Protein AF-A0A6G3XVY3-F1 (afdb_monomer_lite)

Foldseek 3Di:
DVVVLVVVVVLCCVQQNDFPDKDWDDDVPFDIKMWTWGDDPQKIKIKIGRLQVFAQADPPDPDGDRAEHAAEMEMEIDGPPPDPLVLLGVVSRVVSCCSVVVSDDDDAQDKAFQVDASDVPHPDRIWGWHFFCDSGHWADDDPPYDIYTYIYIHD

pLDDT: mean 94.46, std 5.28, range [67.94, 98.81]

InterPro domains:
  IPR020941 Suppressor of fused-like domain [PF05076] (29-155)

Radius of gyration: 14.73 Å; chains: 1; bounding box: 39×31×36 Å

Organism: NCBI:txid2706086

Sequence (155 aa):
MAEILALVEARLISALGEPDARADVTFLGTDRIEVLRFLDGDVVRYATLGMSGQPMADPTSPLADPVKGPRAELILSVRGGLADTDQVLRPLAVLAASPQVEGLIVAPGASLDLGEPLWTGAPFTSVLVAESGGLVEDLELDEPMDPVRFLPLLP

Secondary structure (DSSP, 8-state):
-HHHHHHHHHHHHHHH-S-SEEEEEE-TTS-EEEEEEEEETTEEEEEEESGGGSPPP-TTSSS--SSSS-EEEEEEEEETTSS-GGGGHHHHHHHHHHHHHH-PPP-TT-EEE-SS-SSTT-S-SEEEEPPSSSSS--B--STTSPPEEEEEEE-

Structure (mmCIF, N/CA/C/O backbone):
data_AF-A0A6G3XVY3-F1
#
_entry.id   AF-A0A6G3XVY3-F1
#
loop_
_atom_site.group_PDB
_atom_site.id
_atom_site.type_symbol
_atom_site.label_atom_id
_atom_site.label_alt_id
_atom_site.label_comp_id
_atom_site.label_asym_id
_atom_site.label_entity_id
_atom_site.label_seq_id
_atom_site.pdbx_PDB_ins_code
_atom_site.Cartn_x
_atom_site.Cartn_y
_atom_site.Cartn_z
_atom_site.occupancy
_atom_site.B_iso_or_equiv
_atom_site.auth_seq_id
_atom_site.auth_comp_id
_atom_site.auth_asym_id
_atom_site.auth_atom_id
_atom_site.pdbx_PDB_model_num
ATOM 1 N N . MET A 1 1 ? 0.940 0.795 -17.772 1.00 67.94 1 MET A N 1
ATOM 2 C CA . MET A 1 1 ? 0.385 1.462 -16.574 1.00 67.94 1 MET A CA 1
ATOM 3 C C . MET A 1 1 ? -1.069 1.080 -16.323 1.00 67.94 1 MET A C 1
ATOM 5 O O . MET A 1 1 ? -1.292 0.345 -15.378 1.00 67.94 1 MET A O 1
ATOM 9 N N . ALA A 1 2 ? -2.036 1.480 -17.162 1.00 81.75 2 ALA A N 1
ATOM 10 C CA . ALA A 1 2 ? -3.457 1.153 -16.934 1.00 81.75 2 ALA A CA 1
ATOM 11 C C . ALA A 1 2 ? -3.739 -0.360 -16.809 1.00 81.75 2 ALA A C 1
ATOM 13 O O . ALA A 1 2 ? -4.533 -0.769 -15.973 1.00 81.75 2 ALA A O 1
ATOM 14 N N . GLU A 1 3 ? -3.041 -1.188 -17.591 1.00 90.31 3 GLU A N 1
ATOM 15 C CA . GLU A 1 3 ? -3.151 -2.652 -17.518 1.00 90.31 3 GLU A CA 1
ATOM 16 C C . GLU A 1 3 ? -2.619 -3.231 -16.195 1.00 90.31 3 GLU A C 1
ATOM 18 O O . GLU A 1 3 ? -3.280 -4.070 -15.595 1.00 90.31 3 GLU A O 1
ATOM 23 N N . ILE A 1 4 ? -1.488 -2.724 -15.681 1.00 96.00 4 ILE A N 1
ATOM 24 C CA . ILE A 1 4 ? -0.940 -3.137 -14.374 1.00 96.00 4 ILE A CA 1
ATOM 25 C C . ILE A 1 4 ? -1.927 -2.778 -13.262 1.00 96.00 4 ILE A C 1
ATOM 27 O O . ILE A 1 4 ? -2.249 -3.628 -12.442 1.00 96.00 4 ILE A O 1
ATOM 31 N N . LEU A 1 5 ? -2.453 -1.548 -13.259 1.00 97.94 5 LEU A N 1
ATOM 32 C CA . LEU A 1 5 ? -3.388 -1.109 -12.220 1.00 97.94 5 LEU A CA 1
ATOM 33 C C . LEU A 1 5 ? -4.688 -1.925 -12.233 1.00 97.94 5 LEU A C 1
ATOM 35 O O . LEU A 1 5 ? -5.192 -2.267 -11.171 1.00 97.94 5 LEU A O 1
ATOM 39 N N . ALA A 1 6 ? -5.184 -2.326 -13.407 1.00 98.19 6 ALA A N 1
ATOM 40 C CA . ALA A 1 6 ? 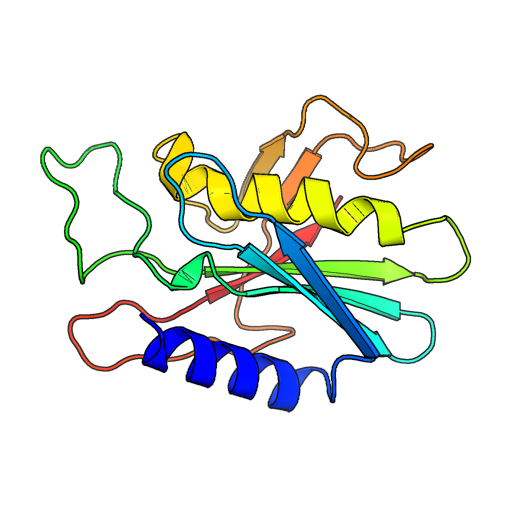-6.334 -3.225 -13.494 1.00 98.19 6 ALA A CA 1
ATOM 41 C C . ALA A 1 6 ? -6.044 -4.614 -12.887 1.00 98.19 6 ALA A C 1
ATOM 43 O O . ALA A 1 6 ? -6.897 -5.180 -12.203 1.00 98.19 6 ALA A O 1
ATOM 44 N N . LEU A 1 7 ? -4.840 -5.161 -13.096 1.00 98.56 7 LEU A N 1
ATOM 45 C CA . LEU A 1 7 ? -4.423 -6.431 -12.488 1.00 98.56 7 LEU A CA 1
ATOM 46 C C . LEU A 1 7 ? -4.245 -6.314 -10.968 1.00 98.56 7 LEU A C 1
ATOM 48 O O . LEU A 1 7 ? -4.628 -7.220 -10.228 1.00 98.56 7 LEU A O 1
ATOM 52 N N . VAL A 1 8 ? -3.692 -5.196 -10.498 1.00 98.81 8 VAL A N 1
ATOM 53 C CA . VAL A 1 8 ? -3.521 -4.892 -9.071 1.00 98.81 8 VAL A CA 1
ATOM 54 C C . VAL A 1 8 ? -4.874 -4.756 -8.383 1.00 98.81 8 VAL A C 1
ATOM 56 O O . VAL A 1 8 ? -5.097 -5.377 -7.347 1.00 98.81 8 VAL A O 1
ATOM 59 N N . GLU A 1 9 ? -5.806 -4.015 -8.978 1.00 98.69 9 GLU A N 1
ATOM 60 C CA . GLU A 1 9 ? -7.171 -3.887 -8.472 1.00 98.69 9 GLU A CA 1
ATOM 61 C C . GLU A 1 9 ? -7.871 -5.251 -8.412 1.00 98.69 9 GLU A C 1
ATOM 63 O O . GLU A 1 9 ? -8.429 -5.610 -7.377 1.00 98.69 9 GLU A O 1
ATOM 68 N N . ALA A 1 10 ? -7.764 -6.065 -9.468 1.00 98.69 10 ALA A N 1
ATOM 69 C CA . ALA A 1 10 ? -8.311 -7.420 -9.470 1.00 98.69 10 ALA A CA 1
ATOM 70 C C . ALA A 1 10 ? -7.698 -8.303 -8.366 1.00 98.69 10 ALA A C 1
ATOM 72 O O . ALA A 1 10 ? -8.413 -9.076 -7.725 1.00 98.69 10 ALA A O 1
ATOM 73 N N . ARG A 1 11 ? -6.389 -8.176 -8.104 1.00 98.69 11 ARG A N 1
ATOM 74 C CA . ARG A 1 11 ? -5.703 -8.891 -7.019 1.00 98.69 11 ARG A CA 1
ATOM 75 C C . ARG A 1 11 ? -6.200 -8.444 -5.642 1.00 98.69 11 ARG A C 1
ATOM 77 O O . ARG A 1 11 ? -6.464 -9.304 -4.802 1.00 98.69 11 ARG A O 1
ATOM 84 N N . LEU A 1 12 ? -6.371 -7.139 -5.424 1.00 98.81 12 LEU A N 1
ATOM 85 C CA . LEU A 1 12 ? -6.936 -6.592 -4.187 1.00 98.81 12 LEU A CA 1
ATOM 86 C C . LEU A 1 12 ? -8.368 -7.087 -3.970 1.00 98.81 12 LEU A C 1
ATOM 88 O O . LEU A 1 12 ? -8.670 -7.585 -2.890 1.00 98.81 12 LEU A O 1
ATOM 92 N N . ILE A 1 13 ? -9.218 -7.031 -4.999 1.00 98.69 13 ILE A N 1
ATOM 93 C CA . ILE A 1 13 ? -10.610 -7.496 -4.918 1.00 98.69 13 ILE A CA 1
ATOM 94 C C . ILE A 1 13 ? -10.671 -8.995 -4.618 1.00 98.69 13 ILE A C 1
ATOM 96 O O . ILE A 1 13 ? -11.425 -9.434 -3.751 1.00 98.69 13 ILE A O 1
ATOM 100 N N . SER A 1 14 ? -9.837 -9.795 -5.286 1.00 98.44 14 SER A N 1
ATOM 101 C CA . SER A 1 14 ? -9.783 -11.238 -5.048 1.00 98.44 14 SER A CA 1
ATOM 102 C C . SER A 1 14 ? -9.375 -11.592 -3.615 1.00 98.44 14 SER A C 1
ATOM 104 O O . SER A 1 14 ? -9.795 -12.636 -3.120 1.00 98.44 14 SER A O 1
ATOM 106 N N . ALA A 1 15 ? -8.533 -10.778 -2.974 1.00 98.44 15 ALA A N 1
ATOM 107 C CA . ALA A 1 15 ? -8.028 -11.044 -1.630 1.00 98.44 15 ALA A CA 1
ATOM 108 C C . ALA A 1 15 ? -8.899 -10.426 -0.523 1.00 98.44 15 ALA A C 1
ATOM 110 O O . ALA A 1 15 ? -9.038 -11.016 0.546 1.00 98.44 15 ALA A O 1
ATOM 111 N N . LEU A 1 16 ? -9.471 -9.243 -0.762 1.00 98.44 16 LEU A N 1
ATOM 112 C CA . LEU A 1 16 ? -10.115 -8.413 0.263 1.00 98.44 16 LEU A CA 1
ATOM 113 C C . LEU A 1 16 ? -11.633 -8.252 0.073 1.00 98.44 16 LEU A C 1
ATOM 115 O O . LEU A 1 16 ? -12.291 -7.712 0.961 1.00 98.44 16 LEU A O 1
ATOM 119 N N . GLY A 1 17 ? -12.194 -8.726 -1.044 1.00 98.25 17 GLY A N 1
ATOM 120 C CA . GLY A 1 17 ? -13.591 -8.515 -1.426 1.00 98.25 17 GLY A CA 1
ATOM 121 C C . GLY A 1 17 ? -13.805 -7.219 -2.212 1.00 98.25 17 GLY A C 1
ATOM 122 O O . GLY A 1 17 ? -12.857 -6.571 -2.640 1.00 98.25 17 GLY A O 1
ATOM 123 N N . GLU A 1 18 ? -15.061 -6.833 -2.423 1.00 98.12 18 GLU A N 1
ATOM 124 C CA . GLU A 1 18 ? -15.386 -5.584 -3.126 1.00 98.12 18 GLU A CA 1
ATOM 125 C C . GLU A 1 18 ? -15.109 -4.362 -2.235 1.00 98.12 18 GLU A C 1
ATOM 127 O O . GLU A 1 18 ? -15.497 -4.372 -1.060 1.00 98.12 18 GLU A O 1
ATOM 132 N N . PRO A 1 19 ? -14.481 -3.295 -2.762 1.00 98.06 19 PRO A N 1
ATOM 133 C CA . PRO A 1 19 ? -14.291 -2.077 -1.996 1.00 98.06 19 PRO A CA 1
ATOM 134 C C . PRO A 1 19 ? -15.638 -1.391 -1.748 1.00 98.06 19 PRO A C 1
ATOM 136 O O . PRO A 1 19 ? -16.450 -1.227 -2.660 1.00 98.06 19 PRO A O 1
ATOM 139 N N . ASP A 1 20 ? -15.871 -0.944 -0.516 1.00 97.25 20 ASP A N 1
ATOM 140 C CA . ASP A 1 20 ? -17.091 -0.221 -0.150 1.00 97.25 20 ASP A CA 1
ATOM 141 C C . ASP A 1 20 ? -16.988 1.281 -0.461 1.00 97.25 20 ASP A C 1
ATOM 143 O O . ASP A 1 20 ? -18.002 1.958 -0.647 1.00 97.25 20 ASP A O 1
ATOM 147 N N . ALA A 1 21 ? -15.761 1.802 -0.535 1.00 97.00 21 ALA A N 1
ATOM 148 C CA . ALA A 1 21 ? -15.479 3.185 -0.881 1.00 97.00 21 ALA A CA 1
ATOM 149 C C . ALA A 1 21 ? -14.145 3.338 -1.622 1.00 97.00 21 ALA A C 1
ATOM 151 O O . ALA A 1 21 ? -13.268 2.473 -1.602 1.00 97.00 21 ALA A O 1
ATOM 152 N N . ARG A 1 22 ? -14.007 4.489 -2.281 1.00 97.56 22 ARG A N 1
ATOM 153 C CA . ARG A 1 22 ? -12.839 4.888 -3.063 1.00 97.56 22 ARG A CA 1
ATOM 154 C C . ARG A 1 22 ? -12.673 6.395 -2.990 1.00 97.56 22 ARG A C 1
ATOM 156 O O . ARG A 1 22 ? -13.656 7.124 -3.111 1.00 97.56 22 ARG A O 1
ATOM 163 N N . ALA A 1 23 ? -11.434 6.843 -2.860 1.00 96.75 23 ALA A N 1
ATOM 164 C CA . ALA A 1 23 ? -11.058 8.238 -3.035 1.00 96.75 23 ALA A CA 1
ATOM 165 C C . ALA A 1 23 ? -9.804 8.329 -3.901 1.00 96.75 23 ALA A C 1
ATOM 167 O O . ALA A 1 23 ? -8.983 7.416 -3.886 1.00 96.75 23 ALA A O 1
ATOM 168 N N . ASP A 1 24 ? -9.645 9.427 -4.629 1.00 95.06 24 ASP A N 1
ATOM 169 C CA . ASP A 1 24 ? -8.456 9.690 -5.427 1.00 95.06 24 ASP A CA 1
ATOM 170 C C . ASP A 1 24 ? -7.793 11.011 -5.040 1.00 95.06 24 ASP A C 1
ATOM 172 O O . ASP A 1 24 ? -8.443 11.984 -4.653 1.00 95.06 24 ASP A O 1
ATOM 176 N N . VAL A 1 25 ? -6.466 11.029 -5.128 1.00 94.25 25 VAL A N 1
ATOM 177 C CA . VAL A 1 25 ? -5.626 12.198 -4.893 1.00 94.25 25 VAL A CA 1
ATOM 178 C C . VAL A 1 25 ? -4.650 12.306 -6.054 1.00 94.25 25 VAL A C 1
ATOM 180 O O . VAL A 1 25 ? -3.976 11.348 -6.425 1.00 94.25 25 VAL A O 1
ATOM 183 N N . THR A 1 26 ? -4.570 13.496 -6.639 1.00 89.75 26 THR A N 1
ATOM 184 C CA . THR A 1 26 ? -3.579 13.811 -7.669 1.00 89.75 26 THR A CA 1
ATOM 185 C C . THR A 1 26 ? -2.626 14.853 -7.112 1.00 89.75 26 THR A C 1
ATOM 187 O O . THR A 1 26 ? -3.065 15.930 -6.699 1.00 89.75 26 THR A O 1
ATOM 190 N N . PHE A 1 27 ? -1.330 14.550 -7.103 1.00 87.25 27 PHE A N 1
ATOM 191 C CA . PHE A 1 27 ? -0.298 15.521 -6.761 1.00 87.25 27 PHE A CA 1
ATOM 192 C C . PHE A 1 27 ? 0.248 16.158 -8.037 1.00 87.25 27 PHE A C 1
ATOM 194 O O . PHE A 1 27 ? 0.224 15.576 -9.122 1.00 87.25 27 PHE A O 1
ATOM 201 N N . LEU A 1 28 ? 0.710 17.403 -7.930 1.00 85.56 28 LEU A N 1
ATOM 202 C CA . LEU A 1 28 ? 1.276 18.094 -9.080 1.00 85.56 28 LEU A CA 1
ATOM 203 C C . LEU A 1 28 ? 2.535 17.356 -9.550 1.00 85.56 28 LEU A C 1
ATOM 205 O O . LEU A 1 28 ? 3.518 17.291 -8.820 1.00 85.56 28 LEU A O 1
ATOM 209 N N . GLY A 1 29 ? 2.505 16.855 -10.784 1.00 84.06 29 GLY A N 1
ATOM 210 C CA . GLY A 1 29 ? 3.641 16.162 -11.389 1.00 84.06 29 GLY A CA 1
ATOM 211 C C . GLY A 1 29 ? 3.720 14.664 -11.089 1.00 84.06 29 GLY A C 1
ATOM 212 O O . GLY A 1 29 ? 4.694 14.050 -11.510 1.00 84.06 29 GLY A O 1
ATOM 213 N N . THR A 1 30 ? 2.718 14.078 -10.425 1.00 84.19 30 THR A N 1
ATOM 214 C CA . THR A 1 30 ? 2.619 12.624 -10.213 1.00 84.19 30 THR A CA 1
ATOM 215 C C . THR A 1 30 ? 1.423 12.043 -10.951 1.00 84.19 30 THR A C 1
ATOM 217 O O . THR A 1 30 ? 0.478 12.755 -11.310 1.00 84.19 30 THR A O 1
ATOM 220 N N . ASP A 1 31 ? 1.433 10.725 -11.116 1.00 88.31 31 ASP A N 1
ATOM 221 C CA . ASP A 1 31 ? 0.224 9.998 -11.485 1.00 88.31 31 ASP A CA 1
ATOM 222 C C . ASP A 1 31 ? -0.827 10.081 -10.360 1.00 88.31 31 ASP A C 1
ATOM 224 O O . ASP A 1 31 ? -0.524 10.399 -9.203 1.00 88.31 31 ASP A O 1
ATOM 228 N N . ARG A 1 32 ? -2.090 9.825 -10.713 1.00 94.06 32 ARG A N 1
ATOM 229 C CA . ARG A 1 32 ? -3.197 9.760 -9.751 1.00 94.06 32 ARG A CA 1
ATOM 230 C C . ARG A 1 32 ? -3.019 8.547 -8.838 1.00 94.06 32 ARG A C 1
ATOM 232 O O . ARG A 1 32 ? -2.807 7.444 -9.336 1.00 94.06 32 ARG A O 1
ATOM 239 N N . ILE A 1 33 ? -3.196 8.748 -7.534 1.00 97.56 33 ILE A N 1
ATOM 240 C CA . ILE A 1 33 ? -3.274 7.671 -6.545 1.00 97.56 33 ILE A CA 1
ATOM 241 C C . ILE A 1 33 ? -4.715 7.536 -6.071 1.00 97.56 33 ILE A C 1
ATOM 243 O O . ILE A 1 33 ? -5.319 8.502 -5.607 1.00 97.56 33 ILE A O 1
ATOM 247 N N . GLU A 1 34 ? -5.258 6.332 -6.162 1.00 98.00 34 GLU A N 1
ATOM 248 C CA . GLU A 1 34 ? -6.520 5.954 -5.537 1.00 98.00 34 GLU A CA 1
ATOM 249 C C . GLU A 1 34 ? -6.254 5.263 -4.193 1.00 98.00 34 GLU A C 1
ATOM 251 O O . GLU A 1 34 ? -5.224 4.619 -3.997 1.00 98.00 34 GLU A O 1
ATOM 256 N N . VAL A 1 35 ? -7.191 5.394 -3.257 1.00 98.56 35 VAL A N 1
ATOM 257 C CA . VAL A 1 35 ? -7.235 4.626 -2.012 1.00 98.56 35 VAL A CA 1
ATOM 258 C C . VAL A 1 35 ? -8.592 3.943 -1.935 1.00 98.56 35 VAL A C 1
ATOM 260 O O . VAL A 1 35 ? -9.638 4.598 -1.903 1.00 98.56 35 VAL A O 1
ATOM 263 N N . LEU A 1 36 ? -8.561 2.615 -1.942 1.00 98.69 36 LEU A N 1
ATOM 264 C CA . LEU A 1 36 ? -9.716 1.732 -1.854 1.00 98.69 36 LEU A CA 1
ATOM 265 C C . LEU A 1 36 ? -9.938 1.332 -0.398 1.00 98.69 36 LEU A C 1
ATOM 267 O O . LEU A 1 36 ? -8.981 0.977 0.291 1.00 98.69 36 LEU A O 1
ATOM 271 N N . ARG A 1 37 ? -11.190 1.356 0.062 1.00 98.38 37 ARG A N 1
ATOM 272 C CA . ARG A 1 37 ? -11.575 0.895 1.398 1.00 98.38 37 ARG A CA 1
ATOM 273 C C . ARG A 1 37 ? -12.312 -0.436 1.304 1.00 98.38 37 ARG A C 1
ATOM 275 O O . ARG A 1 37 ? -13.225 -0.574 0.497 1.00 98.38 37 ARG A O 1
ATOM 282 N N . PHE A 1 38 ? -11.920 -1.391 2.138 1.00 98.38 38 PHE A N 1
ATOM 283 C CA . PHE A 1 38 ? -12.530 -2.712 2.256 1.00 98.38 38 PHE A CA 1
ATOM 284 C C . PHE A 1 38 ? -12.948 -2.950 3.705 1.00 98.38 38 PHE A C 1
ATOM 286 O O . PHE A 1 38 ? -12.202 -2.631 4.637 1.00 98.38 38 PHE A O 1
ATOM 293 N N . LEU A 1 39 ? -14.125 -3.540 3.894 1.00 97.31 39 LEU A N 1
ATOM 294 C CA . LEU A 1 39 ? -14.667 -3.871 5.210 1.00 97.31 39 LEU A CA 1
ATOM 295 C C . LEU A 1 39 ? 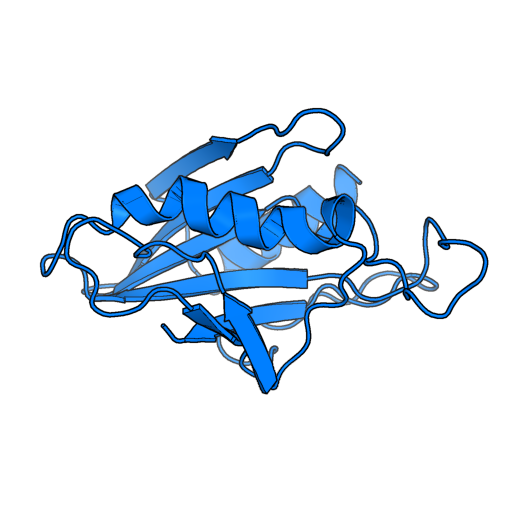-14.579 -5.380 5.447 1.00 97.31 39 LEU A C 1
ATOM 297 O O . LEU A 1 39 ? -15.021 -6.166 4.613 1.00 97.31 39 LEU A O 1
ATOM 301 N N . ASP A 1 40 ? -14.058 -5.778 6.606 1.00 96.00 40 ASP A N 1
ATOM 302 C CA . ASP A 1 40 ? -13.967 -7.174 7.040 1.00 96.00 40 ASP A CA 1
ATOM 303 C C . ASP A 1 40 ? -14.265 -7.277 8.539 1.00 96.00 40 ASP A C 1
ATOM 305 O O . ASP A 1 40 ? -13.388 -7.128 9.391 1.00 96.00 40 ASP A O 1
ATOM 309 N N . GLY A 1 41 ? -15.542 -7.471 8.871 1.00 94.88 41 GLY A N 1
ATOM 310 C CA . GLY A 1 41 ? -15.998 -7.501 10.258 1.00 94.88 41 GLY A CA 1
ATOM 311 C C . GLY A 1 41 ? -15.739 -6.172 10.974 1.00 94.88 41 GLY A C 1
ATOM 312 O O . GLY A 1 41 ? -16.323 -5.150 10.620 1.00 94.88 41 GLY A O 1
ATOM 313 N N . ASP A 1 42 ? -14.891 -6.196 12.004 1.00 95.00 42 ASP A N 1
ATOM 314 C CA . ASP A 1 42 ? -14.459 -5.013 12.756 1.00 95.00 42 ASP A CA 1
ATOM 315 C C . ASP A 1 42 ? -13.166 -4.384 12.211 1.00 95.00 42 ASP A C 1
ATOM 317 O O . ASP A 1 42 ? -12.687 -3.395 12.768 1.00 95.00 42 ASP A O 1
ATOM 321 N N . VAL A 1 43 ? -12.602 -4.923 11.127 1.00 97.06 43 VAL A N 1
ATOM 322 C CA . VAL A 1 43 ? -11.403 -4.407 10.464 1.00 97.06 43 VAL A CA 1
ATOM 323 C C . VAL A 1 43 ? -11.790 -3.598 9.229 1.00 97.06 43 VAL A C 1
ATOM 325 O O . VAL A 1 43 ? -12.583 -4.027 8.394 1.00 97.06 43 VAL A O 1
ATOM 328 N N . VAL A 1 44 ? -11.176 -2.425 9.096 1.00 97.81 44 VAL A N 1
ATOM 329 C CA . VAL A 1 44 ? -11.206 -1.601 7.888 1.00 97.81 44 VAL A CA 1
ATOM 330 C C . VAL A 1 44 ? -9.820 -1.641 7.262 1.00 97.81 44 VAL A C 1
ATOM 332 O O . VAL A 1 44 ? -8.817 -1.413 7.945 1.00 97.81 44 VAL A O 1
ATOM 335 N N . ARG A 1 45 ? -9.760 -1.943 5.965 1.00 98.38 45 ARG A N 1
ATOM 336 C CA . ARG A 1 45 ? -8.516 -1.973 5.196 1.00 98.38 45 ARG A CA 1
ATOM 337 C C . ARG A 1 45 ? -8.525 -0.876 4.152 1.00 98.38 45 ARG A C 1
ATOM 339 O O . ARG A 1 45 ? -9.487 -0.757 3.403 1.00 98.38 45 ARG A O 1
ATOM 346 N N . TYR A 1 46 ? -7.441 -0.121 4.084 1.00 98.62 46 TYR A N 1
ATOM 347 C CA . TYR A 1 46 ? -7.205 0.878 3.054 1.00 98.62 46 TYR A CA 1
ATOM 348 C C . TYR A 1 46 ? -6.042 0.402 2.196 1.00 98.62 46 TYR A C 1
ATOM 350 O O . TYR A 1 46 ? -4.959 0.168 2.732 1.00 98.62 46 TYR A O 1
ATOM 358 N N . ALA A 1 47 ? -6.261 0.242 0.895 1.00 98.81 47 ALA A N 1
ATOM 359 C CA . ALA A 1 47 ? -5.221 -0.141 -0.051 1.00 98.81 47 ALA A CA 1
ATOM 360 C C . ALA A 1 47 ? -5.017 0.966 -1.080 1.00 98.81 47 ALA A C 1
ATOM 362 O O . ALA A 1 47 ? -5.991 1.514 -1.600 1.00 98.81 47 ALA A O 1
ATOM 363 N N . THR A 1 48 ? -3.766 1.293 -1.379 1.00 98.75 48 THR A N 1
ATOM 364 C CA . THR A 1 48 ? -3.453 2.229 -2.459 1.00 98.75 48 THR A CA 1
ATOM 365 C C . THR A 1 48 ? -3.602 1.531 -3.811 1.00 98.75 48 THR A C 1
ATOM 367 O O . THR A 1 48 ? -3.474 0.311 -3.922 1.00 98.75 48 THR A O 1
ATOM 370 N N . LEU A 1 49 ? -3.908 2.310 -4.842 1.00 98.50 49 LEU A N 1
ATOM 371 C CA . LEU A 1 49 ? -3.925 1.880 -6.230 1.00 98.50 49 LEU A CA 1
ATOM 372 C C . LEU A 1 49 ? -3.343 3.010 -7.080 1.00 98.50 49 LEU A C 1
ATOM 374 O O . LEU A 1 49 ? -3.980 4.043 -7.283 1.00 98.50 49 LEU A O 1
ATOM 378 N N . GLY A 1 50 ? -2.115 2.828 -7.556 1.00 97.50 50 GLY A N 1
ATOM 379 C CA . GLY A 1 50 ? -1.431 3.801 -8.408 1.00 97.50 50 GLY A CA 1
ATOM 380 C C . GLY A 1 50 ? 0.084 3.806 -8.231 1.00 97.50 50 GLY A C 1
ATOM 381 O O . GLY A 1 50 ? 0.800 4.033 -9.205 1.00 97.50 50 GLY A O 1
ATOM 382 N N . MET A 1 51 ? 0.581 3.487 -7.031 1.00 96.88 51 MET A N 1
ATOM 383 C CA . MET A 1 51 ? 2.016 3.480 -6.715 1.00 96.88 51 MET A CA 1
ATOM 384 C C . MET A 1 51 ? 2.776 2.484 -7.596 1.00 96.88 51 MET A C 1
ATOM 386 O O . MET A 1 51 ? 3.860 2.782 -8.089 1.00 96.88 51 MET A O 1
ATOM 390 N N . SER A 1 52 ? 2.167 1.332 -7.872 1.00 97.62 52 SER A N 1
ATOM 391 C CA . SER A 1 52 ? 2.722 0.278 -8.727 1.00 97.62 52 SER A CA 1
ATOM 392 C C . SER A 1 52 ? 2.731 0.619 -10.223 1.00 97.62 52 SER A C 1
ATOM 394 O O . SER A 1 52 ? 3.370 -0.083 -11.016 1.00 97.62 52 SER A O 1
ATOM 396 N N . GLY A 1 53 ? 2.040 1.691 -10.632 1.00 95.56 53 GLY A N 1
ATOM 397 C CA . GLY A 1 53 ? 1.907 2.103 -12.031 1.00 95.56 53 GLY A CA 1
ATOM 398 C C . GLY A 1 53 ? 3.249 2.430 -12.691 1.00 95.56 53 GLY A C 1
ATOM 399 O O . GLY A 1 53 ? 3.438 2.142 -13.878 1.00 95.56 53 GLY A O 1
ATOM 400 N N . GLN A 1 54 ? 4.200 2.927 -11.899 1.00 93.25 54 GLN A N 1
ATOM 401 C CA . GLN A 1 54 ? 5.590 3.187 -12.273 1.00 93.25 54 GLN A CA 1
ATOM 402 C C . GLN A 1 54 ? 6.530 2.410 -11.339 1.00 93.25 54 GLN A C 1
ATOM 404 O O . GLN A 1 54 ? 6.198 2.234 -10.167 1.00 93.25 54 GLN A O 1
ATOM 409 N N . PRO A 1 55 ? 7.683 1.920 -11.825 1.00 95.00 55 PRO A N 1
ATOM 410 C CA . PRO A 1 55 ? 8.662 1.305 -10.942 1.00 95.00 55 PRO A CA 1
ATOM 411 C C . PRO A 1 55 ? 9.273 2.383 -10.036 1.00 95.00 55 PRO A C 1
ATOM 413 O O . PRO A 1 55 ? 9.492 3.521 -10.458 1.00 95.00 55 PRO A O 1
ATOM 416 N N . MET A 1 56 ? 9.551 2.029 -8.786 1.00 95.19 56 MET A N 1
ATOM 417 C CA . MET A 1 56 ? 10.289 2.889 -7.868 1.00 95.19 56 MET A CA 1
ATOM 418 C C . MET A 1 56 ? 11.724 3.023 -8.373 1.00 95.19 56 MET A C 1
ATOM 420 O O . MET A 1 56 ? 12.394 2.025 -8.650 1.00 95.19 56 MET A O 1
ATOM 424 N N . ALA A 1 57 ? 12.196 4.260 -8.511 1.00 86.94 57 ALA A N 1
ATOM 425 C CA . ALA A 1 57 ? 13.536 4.519 -9.012 1.00 86.94 57 ALA A CA 1
ATOM 426 C C . ALA A 1 57 ? 14.587 4.213 -7.935 1.00 86.94 57 ALA A C 1
ATOM 428 O O . ALA A 1 57 ? 14.461 4.656 -6.796 1.00 86.94 57 ALA A O 1
ATOM 429 N N . ASP A 1 58 ? 15.649 3.497 -8.311 1.00 79.06 58 ASP A N 1
ATOM 430 C CA . ASP A 1 58 ? 16.837 3.350 -7.469 1.00 79.06 58 ASP A CA 1
ATOM 431 C C . ASP A 1 58 ? 17.570 4.699 -7.370 1.00 79.06 58 ASP A C 1
ATOM 433 O O . ASP A 1 58 ? 18.084 5.177 -8.389 1.00 79.06 58 ASP A O 1
ATOM 437 N N . PRO A 1 59 ? 17.666 5.314 -6.174 1.00 75.06 59 PRO A N 1
ATOM 438 C CA . PRO A 1 59 ? 18.323 6.609 -6.004 1.00 75.06 59 PRO A CA 1
ATOM 439 C C . PRO A 1 59 ? 19.835 6.560 -6.265 1.00 75.06 59 PRO A C 1
ATOM 441 O O . PRO A 1 59 ? 20.471 7.603 -6.411 1.00 75.06 59 PRO A O 1
ATOM 444 N N . THR A 1 60 ? 20.432 5.366 -6.315 1.00 80.69 60 THR A N 1
ATOM 445 C CA . THR A 1 60 ? 21.849 5.169 -6.644 1.00 80.69 60 THR A CA 1
ATOM 446 C C . THR A 1 60 ? 22.096 4.981 -8.143 1.00 80.69 60 THR A C 1
ATOM 448 O O . THR A 1 60 ? 23.242 5.078 -8.592 1.00 80.69 60 THR A O 1
ATOM 451 N N . SER A 1 61 ? 21.039 4.763 -8.934 1.00 80.38 61 SER A N 1
ATOM 452 C CA . SER A 1 61 ? 21.133 4.628 -10.386 1.00 80.38 61 SER A CA 1
ATOM 453 C C . SER A 1 61 ? 21.231 5.998 -11.073 1.00 80.38 61 SER A C 1
ATOM 455 O O . SER A 1 61 ? 20.459 6.906 -10.761 1.00 80.38 61 SER A O 1
ATOM 457 N N . PRO A 1 62 ? 22.120 6.170 -12.073 1.00 76.94 62 PRO A N 1
ATOM 458 C CA . PRO A 1 62 ? 22.223 7.419 -12.828 1.00 76.94 62 PRO A CA 1
ATOM 459 C C . PRO A 1 62 ? 21.016 7.688 -13.744 1.00 76.94 62 PRO A C 1
ATOM 461 O O . PRO A 1 62 ? 20.857 8.814 -14.215 1.00 76.94 62 PRO A O 1
ATOM 464 N N . LEU A 1 63 ? 20.191 6.674 -14.033 1.00 80.94 63 LEU A N 1
ATOM 465 C CA . LEU A 1 63 ? 18.972 6.807 -14.830 1.00 80.94 63 LEU A CA 1
ATOM 466 C C . LEU A 1 63 ? 17.885 5.868 -14.295 1.00 80.94 63 LEU A C 1
ATOM 468 O O . LEU A 1 63 ? 18.140 4.682 -14.080 1.00 80.94 63 LEU A O 1
ATOM 472 N N . ALA A 1 64 ? 16.672 6.392 -14.124 1.00 84.38 64 ALA A N 1
ATOM 473 C CA . ALA A 1 64 ? 15.503 5.579 -13.807 1.00 84.38 64 ALA A CA 1
ATOM 474 C C . ALA A 1 64 ? 15.107 4.721 -15.022 1.00 84.38 64 ALA A C 1
ATOM 476 O O . ALA A 1 64 ? 14.948 5.241 -16.129 1.00 84.38 64 ALA A O 1
ATOM 477 N N . ASP A 1 65 ? 14.948 3.413 -14.816 1.00 89.81 65 ASP A N 1
ATOM 478 C CA . ASP A 1 65 ? 14.400 2.508 -15.827 1.00 89.81 65 ASP A CA 1
ATOM 479 C C . ASP A 1 65 ? 12.862 2.592 -15.772 1.00 89.81 65 ASP A C 1
ATOM 481 O O . ASP A 1 65 ? 12.287 2.372 -14.710 1.00 89.81 65 ASP A O 1
ATOM 485 N N . PRO A 1 66 ? 12.166 2.932 -16.871 1.00 89.56 66 PRO A N 1
ATOM 486 C CA . PRO A 1 66 ? 10.710 3.085 -16.855 1.00 89.56 66 PRO A CA 1
ATOM 487 C C . PRO A 1 66 ? 9.951 1.747 -16.795 1.00 89.56 66 PRO A C 1
ATOM 489 O O . PRO A 1 66 ? 8.725 1.736 -16.677 1.00 89.56 66 PRO A O 1
ATOM 492 N N . VAL A 1 67 ? 10.648 0.613 -16.916 1.00 92.88 67 VAL A N 1
ATOM 493 C CA . VAL A 1 67 ? 10.055 -0.730 -16.951 1.00 92.88 67 VAL A CA 1
ATOM 494 C C . VAL A 1 67 ? 10.483 -1.551 -15.738 1.00 92.88 67 VAL A C 1
ATOM 496 O O . VAL A 1 67 ? 9.616 -2.110 -15.059 1.00 92.88 67 VAL A O 1
ATOM 499 N N . LYS A 1 68 ? 11.791 -1.621 -15.471 1.00 91.69 68 LYS A N 1
ATOM 500 C CA . LYS A 1 68 ? 12.378 -2.451 -14.410 1.00 91.69 68 LYS A CA 1
ATOM 501 C C . LYS A 1 68 ? 12.405 -1.740 -13.066 1.00 91.69 68 LYS A C 1
ATOM 503 O O . LYS A 1 68 ? 12.590 -0.529 -13.007 1.00 91.69 68 LYS A O 1
ATOM 508 N N . GLY A 1 69 ? 12.339 -2.527 -12.000 1.00 93.50 69 GLY A N 1
ATOM 509 C CA . GLY A 1 69 ? 12.508 -2.052 -10.634 1.00 93.50 69 GLY A CA 1
ATOM 510 C C . GLY A 1 69 ? 11.259 -2.229 -9.774 1.00 93.50 69 GLY A C 1
ATOM 511 O O . GLY A 1 69 ? 10.177 -2.508 -10.302 1.00 93.50 69 GLY A O 1
ATOM 512 N N . PRO A 1 70 ? 11.407 -2.063 -8.448 1.00 96.12 70 PRO A N 1
ATOM 513 C CA . PRO A 1 70 ? 10.398 -2.466 -7.479 1.00 96.12 70 PRO A CA 1
ATOM 514 C C . PRO A 1 70 ? 9.059 -1.771 -7.699 1.00 96.12 70 PRO A C 1
ATOM 516 O O . PRO A 1 70 ? 9.003 -0.573 -7.966 1.00 96.12 70 PRO A O 1
ATOM 519 N N . ARG A 1 71 ? 7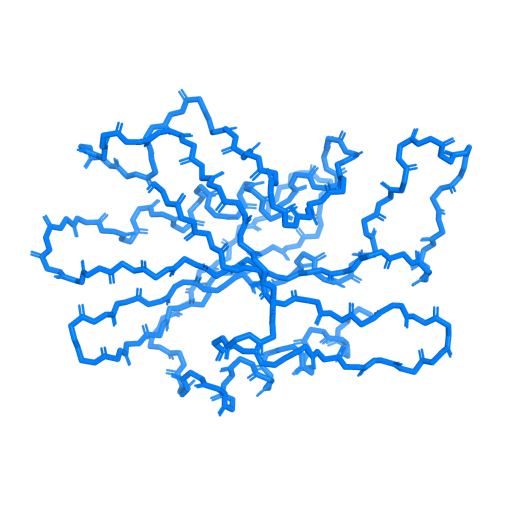.964 -2.504 -7.516 1.00 97.75 71 ARG A N 1
ATOM 520 C CA . ARG A 1 71 ? 6.599 -1.971 -7.549 1.00 97.75 71 ARG A CA 1
ATOM 521 C C . ARG A 1 71 ? 5.877 -2.399 -6.290 1.00 97.75 71 ARG A C 1
ATOM 523 O O . ARG A 1 71 ? 6.059 -3.525 -5.827 1.00 97.75 71 ARG A O 1
ATOM 530 N N . ALA A 1 72 ? 5.041 -1.521 -5.754 1.00 98.50 72 ALA A N 1
ATOM 531 C CA . ALA A 1 72 ? 4.228 -1.878 -4.609 1.00 98.50 72 ALA A CA 1
ATOM 532 C C . ALA A 1 72 ? 2.907 -1.121 -4.561 1.00 98.50 72 ALA A C 1
ATOM 534 O O . ALA A 1 72 ? 2.750 -0.094 -5.213 1.00 98.50 72 ALA A O 1
ATOM 535 N N . GLU A 1 73 ? 2.000 -1.635 -3.742 1.00 98.75 73 GLU A N 1
ATOM 536 C CA . GLU A 1 73 ? 0.901 -0.887 -3.145 1.00 98.75 73 GLU A CA 1
ATOM 537 C C . GLU A 1 73 ? 0.957 -1.038 -1.622 1.00 98.75 73 GLU A C 1
ATOM 539 O O . GLU A 1 73 ? 1.456 -2.038 -1.097 1.00 98.75 73 GLU A O 1
ATOM 544 N N . LEU A 1 74 ? 0.442 -0.044 -0.908 1.00 98.81 74 LEU A N 1
ATOM 545 C CA . LEU A 1 74 ? 0.433 0.014 0.547 1.00 98.81 74 LEU A CA 1
ATOM 546 C C . LEU A 1 74 ? -0.924 -0.448 1.076 1.00 98.81 74 LEU A C 1
ATOM 548 O O . LEU A 1 74 ? -1.960 -0.076 0.525 1.00 98.81 74 LEU A O 1
ATOM 552 N N . ILE A 1 75 ? -0.927 -1.215 2.168 1.00 98.75 75 ILE A N 1
ATOM 553 C CA . ILE A 1 75 ? -2.155 -1.680 2.824 1.00 98.75 75 ILE A CA 1
ATOM 554 C C . ILE A 1 75 ? -2.126 -1.327 4.307 1.00 98.75 75 ILE A C 1
ATOM 556 O O . ILE A 1 75 ? -1.347 -1.885 5.072 1.00 98.75 75 ILE A O 1
ATOM 560 N N . LEU A 1 76 ? -3.038 -0.469 4.750 1.00 98.31 76 LEU A N 1
ATOM 561 C CA . LEU A 1 76 ? -3.254 -0.191 6.166 1.00 98.31 76 LEU A CA 1
ATOM 562 C C . LEU A 1 76 ? -4.481 -0.955 6.666 1.00 98.31 76 LEU A C 1
ATOM 564 O O . LEU A 1 76 ? -5.565 -0.813 6.108 1.00 98.31 76 LEU A O 1
ATOM 568 N N . SER A 1 77 ? -4.328 -1.729 7.741 1.00 97.56 77 SER A N 1
ATOM 569 C CA . SER A 1 77 ? -5.440 -2.403 8.425 1.00 97.56 77 SER A CA 1
ATOM 570 C C . SER A 1 77 ? -5.633 -1.823 9.823 1.00 97.56 77 SER A C 1
ATOM 572 O O . SER A 1 77 ? -4.702 -1.815 10.625 1.00 97.56 77 SER A O 1
ATOM 574 N N . VAL A 1 78 ? -6.844 -1.365 10.134 1.00 95.75 78 VAL A N 1
ATOM 575 C CA . VAL A 1 78 ? -7.196 -0.762 11.429 1.00 95.75 78 VAL A CA 1
ATOM 576 C C . VAL A 1 78 ? -8.522 -1.315 11.934 1.00 95.75 78 VAL A C 1
ATOM 578 O O . VAL A 1 78 ? -9.339 -1.796 11.154 1.00 95.75 78 VAL A O 1
ATOM 581 N N . ARG A 1 79 ? -8.766 -1.240 13.246 1.00 94.69 79 ARG A N 1
ATOM 582 C CA . ARG A 1 79 ? -10.092 -1.556 13.791 1.00 94.69 79 ARG A CA 1
ATOM 583 C C . ARG A 1 79 ? -11.041 -0.380 13.591 1.00 94.69 79 ARG A C 1
ATOM 585 O O . ARG A 1 79 ? -10.728 0.741 13.992 1.00 94.69 79 ARG A O 1
ATOM 592 N N . GLY A 1 80 ? -12.201 -0.648 13.006 1.00 91.38 80 GLY A N 1
ATOM 593 C CA . GLY A 1 80 ? -13.262 0.331 12.810 1.00 91.38 80 GLY A CA 1
ATOM 594 C C . GLY A 1 80 ? -13.919 0.766 14.124 1.00 91.38 80 GLY A C 1
ATOM 595 O O . GLY A 1 80 ? -13.832 0.094 15.151 1.00 91.38 80 GLY A O 1
ATOM 596 N N . GLY A 1 81 ? -14.591 1.918 14.094 1.00 88.62 81 GLY A N 1
ATOM 597 C CA . GLY A 1 81 ? -15.423 2.407 15.202 1.00 88.62 81 GLY A CA 1
ATOM 598 C C . GLY A 1 81 ? -14.673 2.993 16.405 1.00 88.62 81 GLY A C 1
ATOM 599 O O . GLY A 1 81 ? -15.322 3.463 17.337 1.00 88.62 81 GLY A O 1
ATOM 600 N N . LEU A 1 82 ? -13.335 2.998 16.396 1.00 86.50 82 LEU A N 1
ATOM 601 C CA . LEU A 1 82 ? -12.512 3.587 17.465 1.00 86.50 82 LEU A CA 1
ATOM 602 C C . LEU A 1 82 ? -12.085 5.035 17.183 1.00 86.50 82 LEU A C 1
ATOM 604 O O . LEU A 1 82 ? -11.826 5.789 18.118 1.00 86.50 82 LEU A O 1
ATOM 608 N N . ALA A 1 83 ? -12.000 5.418 15.909 1.00 89.88 83 ALA A N 1
ATOM 609 C CA . ALA A 1 83 ? -11.630 6.753 15.450 1.00 89.88 83 ALA A CA 1
ATOM 610 C C . ALA A 1 83 ? -12.180 7.003 14.037 1.00 89.88 83 ALA A C 1
ATOM 612 O O . ALA A 1 83 ? -12.603 6.067 13.356 1.00 89.88 83 ALA A O 1
ATOM 613 N N . ASP A 1 84 ? -12.139 8.259 13.591 1.00 91.69 84 ASP A N 1
ATOM 614 C CA . ASP A 1 84 ? -12.462 8.648 12.214 1.00 91.69 84 ASP A CA 1
ATOM 615 C C . ASP A 1 84 ? -11.293 8.319 11.270 1.00 91.69 84 ASP A C 1
ATOM 617 O O . ASP A 1 84 ? -10.535 9.183 10.828 1.00 91.69 84 ASP A O 1
ATOM 621 N N . THR A 1 85 ? -11.098 7.021 11.030 1.00 93.38 85 THR A N 1
ATOM 622 C CA . THR A 1 85 ? -9.964 6.510 10.252 1.00 93.38 85 THR A CA 1
ATOM 623 C C . THR A 1 85 ? -10.047 6.857 8.767 1.00 93.38 85 THR A C 1
ATOM 625 O O . THR A 1 85 ? -9.040 6.740 8.084 1.00 93.38 85 THR A O 1
ATOM 628 N N . ASP A 1 86 ? -11.189 7.341 8.267 1.00 92.94 86 ASP A N 1
ATOM 629 C CA . ASP A 1 86 ? -11.337 7.782 6.871 1.00 92.94 86 ASP A CA 1
ATOM 630 C C . ASP A 1 86 ? -10.437 8.985 6.543 1.00 92.94 86 ASP A C 1
ATOM 632 O O . ASP A 1 86 ? -10.124 9.249 5.385 1.00 92.94 86 ASP A O 1
ATOM 636 N N . GLN A 1 87 ? -9.940 9.705 7.552 1.00 94.75 87 GLN A N 1
ATOM 637 C CA . GLN A 1 87 ? -8.963 10.776 7.344 1.00 94.75 87 GLN A CA 1
ATOM 638 C C . GLN A 1 87 ? -7.611 10.257 6.821 1.00 94.75 87 GLN A C 1
ATOM 640 O O . GLN A 1 87 ? -6.830 11.047 6.292 1.00 94.75 87 GLN A O 1
ATOM 645 N N . VAL A 1 88 ? -7.358 8.942 6.891 1.00 95.25 88 VAL A N 1
ATOM 646 C CA . VAL A 1 88 ? -6.113 8.308 6.433 1.00 95.25 88 VAL A CA 1
ATOM 647 C C . VAL A 1 88 ? -5.956 8.279 4.910 1.00 95.25 88 VAL A C 1
ATOM 649 O O . VAL A 1 88 ? -4.858 8.037 4.412 1.00 95.25 88 VAL A O 1
ATOM 652 N N . LEU A 1 89 ? -7.024 8.570 4.158 1.00 94.94 89 LEU A N 1
ATOM 653 C CA . LEU A 1 89 ? -7.026 8.547 2.692 1.00 94.94 89 LEU A CA 1
ATOM 654 C C . LEU A 1 89 ? -5.922 9.432 2.095 1.00 94.94 89 LEU A C 1
ATOM 656 O O . LEU A 1 89 ? -5.155 8.988 1.243 1.00 94.94 89 LEU A O 1
ATOM 660 N N . ARG A 1 90 ? -5.804 10.685 2.556 1.00 95.31 90 ARG A N 1
ATOM 661 C CA . ARG A 1 90 ? -4.782 11.609 2.044 1.00 95.31 90 ARG A CA 1
ATOM 662 C C . ARG A 1 90 ? -3.370 11.245 2.528 1.00 95.31 90 ARG A C 1
ATOM 664 O O . ARG A 1 90 ? -2.491 11.197 1.670 1.00 95.31 90 ARG A O 1
ATOM 671 N N . PRO A 1 91 ? -3.127 10.960 3.822 1.00 96.56 91 PRO A N 1
ATOM 672 C CA . PRO A 1 91 ? -1.837 10.456 4.288 1.00 96.56 91 PRO A CA 1
ATOM 673 C C . PRO A 1 91 ? -1.341 9.221 3.525 1.00 96.56 91 PRO A C 1
ATOM 675 O O . PRO A 1 91 ? -0.196 9.204 3.086 1.00 96.56 91 PRO A O 1
ATOM 678 N N . LEU A 1 92 ? -2.193 8.220 3.273 1.00 97.50 92 LEU A N 1
ATOM 679 C CA . LEU A 1 92 ? -1.797 7.047 2.483 1.00 97.50 92 LEU A CA 1
ATOM 680 C C . LEU A 1 92 ? -1.451 7.403 1.041 1.00 97.50 92 LEU A C 1
ATOM 682 O O . LEU A 1 92 ? -0.467 6.889 0.514 1.00 97.50 92 LEU A O 1
ATOM 686 N N . ALA A 1 93 ? -2.211 8.303 0.414 1.00 96.81 93 ALA A N 1
ATOM 687 C CA . ALA A 1 93 ? -1.884 8.768 -0.927 1.00 96.81 93 ALA A CA 1
ATOM 688 C C . ALA A 1 93 ? -0.542 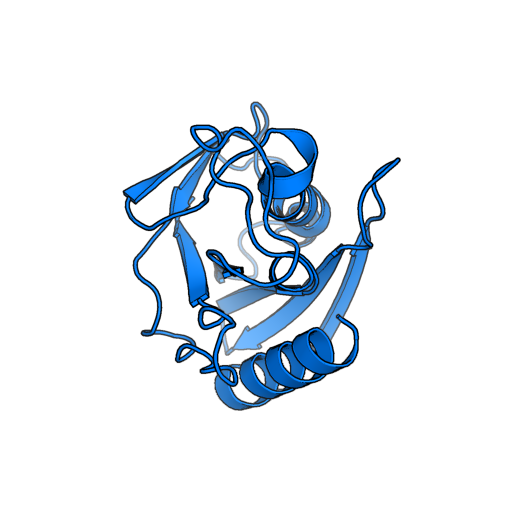9.523 -0.974 1.00 96.81 93 ALA A C 1
ATOM 690 O O . ALA A 1 93 ? 0.197 9.381 -1.945 1.00 96.81 93 ALA A O 1
ATOM 691 N N . VAL A 1 94 ? -0.199 10.284 0.074 1.00 95.56 94 VAL A N 1
ATOM 692 C CA . VAL A 1 94 ? 1.118 10.934 0.210 1.00 95.56 94 VAL A CA 1
ATOM 693 C C . VAL A 1 94 ? 2.227 9.884 0.287 1.00 95.56 94 VAL A C 1
ATOM 695 O O . VAL A 1 94 ? 3.179 9.954 -0.487 1.00 95.56 94 VAL A O 1
ATOM 698 N N . LEU A 1 95 ? 2.081 8.873 1.151 1.00 96.12 95 LEU A N 1
ATOM 699 C CA . LEU A 1 95 ? 3.060 7.785 1.257 1.00 96.12 95 LEU A CA 1
ATOM 700 C C . LEU A 1 95 ? 3.220 7.030 -0.069 1.00 96.12 95 LEU A C 1
ATOM 702 O O . LEU A 1 95 ? 4.340 6.751 -0.485 1.00 96.12 95 LEU A O 1
ATOM 706 N N . ALA A 1 96 ? 2.123 6.752 -0.769 1.00 97.12 96 ALA A N 1
ATOM 707 C CA . ALA A 1 96 ? 2.129 6.079 -2.067 1.00 97.12 96 ALA A CA 1
ATOM 708 C C . ALA A 1 96 ? 2.794 6.903 -3.181 1.00 97.12 96 ALA A C 1
ATOM 710 O O . ALA A 1 96 ? 3.376 6.339 -4.105 1.00 97.12 96 ALA A O 1
ATOM 711 N N . ALA A 1 97 ? 2.719 8.233 -3.106 1.00 95.00 97 ALA A N 1
ATOM 712 C CA . ALA A 1 97 ? 3.358 9.132 -4.063 1.00 95.00 97 ALA A CA 1
ATOM 713 C C . ALA A 1 97 ? 4.852 9.364 -3.766 1.00 95.00 97 ALA A C 1
ATOM 715 O O . ALA A 1 97 ? 5.593 9.793 -4.655 1.00 95.00 97 ALA A O 1
ATOM 716 N N . SER A 1 98 ? 5.315 9.067 -2.545 1.00 92.62 98 SER A N 1
ATOM 717 C CA . SER A 1 98 ? 6.689 9.348 -2.107 1.00 92.62 98 SER A CA 1
ATOM 718 C C . SER A 1 98 ? 7.793 8.738 -2.988 1.00 92.62 98 SER A C 1
ATOM 720 O O . SER A 1 98 ? 8.779 9.438 -3.211 1.00 92.62 98 SER A O 1
ATOM 722 N N . PRO A 1 99 ? 7.669 7.547 -3.618 1.00 92.62 99 PRO A N 1
ATOM 723 C CA . PRO A 1 99 ? 8.689 7.093 -4.566 1.00 92.62 99 PRO A CA 1
ATOM 724 C C . PRO A 1 99 ? 8.893 8.043 -5.748 1.00 92.62 99 PRO A C 1
ATOM 726 O O . PRO A 1 99 ? 10.027 8.281 -6.158 1.00 92.62 99 PRO A O 1
ATOM 729 N N . GLN A 1 100 ? 7.806 8.610 -6.285 1.00 89.62 100 GLN A N 1
ATOM 730 C CA . GLN A 1 100 ? 7.863 9.528 -7.426 1.00 89.62 100 GLN A CA 1
ATOM 731 C C . GLN A 1 100 ? 8.344 10.926 -7.018 1.00 89.62 100 GLN A C 1
ATOM 733 O O . GLN A 1 100 ? 9.013 11.598 -7.800 1.00 89.62 100 GLN A O 1
ATOM 738 N N . VAL A 1 101 ? 7.995 11.372 -5.809 1.00 89.44 101 VAL A N 1
ATOM 739 C CA . VAL A 1 101 ? 8.290 12.732 -5.327 1.00 89.44 101 VAL A CA 1
ATOM 740 C C . VAL A 1 101 ? 9.671 12.825 -4.677 1.00 89.44 101 VAL A C 1
ATOM 742 O O . VAL A 1 101 ? 10.382 13.808 -4.878 1.00 89.44 101 VAL A O 1
ATOM 745 N N . GLU A 1 102 ? 10.056 11.807 -3.911 1.00 88.38 102 GLU A N 1
ATOM 746 C CA . GLU A 1 102 ? 11.256 11.800 -3.068 1.00 88.38 102 GLU A CA 1
ATOM 747 C C . GLU A 1 102 ? 12.359 10.867 -3.592 1.00 88.38 102 GLU A C 1
ATOM 749 O O . GLU A 1 102 ? 13.480 10.915 -3.091 1.00 88.38 102 GLU A O 1
ATOM 754 N N . GLY A 1 103 ? 12.086 10.038 -4.609 1.00 87.81 103 GLY A N 1
ATOM 755 C CA . GLY A 1 103 ? 13.070 9.088 -5.149 1.00 87.81 103 GLY A CA 1
ATOM 756 C C . GLY A 1 103 ? 13.382 7.936 -4.187 1.00 87.81 103 GLY A C 1
ATOM 757 O O . GLY A 1 103 ? 14.528 7.510 -4.058 1.00 87.81 103 GLY A O 1
ATOM 758 N N . LEU A 1 104 ? 12.360 7.475 -3.469 1.00 88.88 104 LEU A N 1
ATOM 759 C CA . LEU A 1 104 ? 12.422 6.454 -2.424 1.00 88.88 104 LEU A CA 1
ATOM 760 C C . LEU A 1 104 ? 12.069 5.065 -2.976 1.00 88.88 104 LEU A C 1
ATOM 762 O O . LEU A 1 104 ? 11.069 4.906 -3.673 1.00 88.88 104 LEU A O 1
ATOM 766 N N . ILE A 1 105 ? 12.809 4.037 -2.550 1.00 94.19 105 ILE A N 1
ATOM 767 C CA . ILE A 1 105 ? 12.341 2.646 -2.619 1.00 94.19 105 ILE A CA 1
ATOM 768 C C . ILE A 1 105 ? 11.700 2.287 -1.278 1.00 94.19 105 ILE A C 1
ATOM 770 O O . ILE A 1 105 ? 12.372 2.259 -0.246 1.00 94.19 105 ILE A O 1
ATOM 774 N N . VAL A 1 106 ? 10.403 1.980 -1.299 1.00 96.56 106 VAL A N 1
ATOM 775 C CA . VAL A 1 106 ? 9.678 1.462 -0.135 1.00 96.56 106 VAL A CA 1
ATOM 776 C C . VAL A 1 106 ? 9.861 -0.053 -0.074 1.00 96.56 106 VAL A C 1
ATOM 778 O O . VAL A 1 106 ? 9.517 -0.764 -1.016 1.00 96.56 106 VAL A O 1
ATOM 781 N N . ALA A 1 107 ? 10.397 -0.546 1.041 1.00 95.75 107 ALA A N 1
ATOM 782 C CA . ALA A 1 107 ? 10.685 -1.960 1.258 1.00 95.75 107 ALA A CA 1
ATOM 783 C C . ALA A 1 107 ? 10.377 -2.377 2.709 1.00 95.75 107 ALA A C 1
ATOM 785 O O . ALA A 1 107 ? 10.348 -1.513 3.593 1.00 95.75 107 ALA A O 1
ATOM 786 N N . PRO A 1 108 ? 10.175 -3.680 2.981 1.00 97.81 108 PRO A N 1
ATOM 787 C CA . PRO A 1 108 ? 9.999 -4.189 4.338 1.00 97.81 108 PRO A CA 1
ATOM 788 C C . PRO A 1 108 ? 11.104 -3.726 5.297 1.00 97.81 108 PRO A C 1
ATOM 790 O O . PRO A 1 108 ? 12.282 -3.658 4.945 1.00 97.81 108 PRO A O 1
ATOM 793 N N . GLY A 1 109 ? 10.712 -3.383 6.523 1.00 97.31 109 GLY A N 1
ATOM 794 C CA . GLY A 1 109 ? 11.588 -2.824 7.553 1.00 97.31 109 GLY A CA 1
ATOM 795 C C . GLY A 1 109 ? 11.800 -1.309 7.462 1.00 97.31 109 GLY A C 1
ATOM 796 O O . GLY A 1 109 ? 12.354 -0.729 8.396 1.00 97.31 109 GLY A O 1
ATOM 797 N N . ALA A 1 110 ? 11.349 -0.650 6.388 1.00 96.06 110 ALA A N 1
ATOM 798 C CA . ALA A 1 110 ? 11.373 0.806 6.305 1.00 96.06 110 ALA A CA 1
ATOM 799 C C . ALA A 1 110 ? 10.390 1.445 7.301 1.00 96.06 110 ALA A C 1
ATOM 801 O O . ALA A 1 110 ? 9.349 0.878 7.635 1.00 96.06 110 ALA A O 1
ATOM 802 N N . SER A 1 111 ? 10.719 2.660 7.735 1.00 96.19 111 SER A N 1
ATOM 803 C CA . SER A 1 111 ? 9.815 3.549 8.463 1.00 96.19 111 SER A CA 1
ATOM 804 C C . SER A 1 111 ? 9.498 4.735 7.563 1.00 96.19 111 SER A C 1
ATOM 806 O O . SER A 1 111 ? 10.424 5.398 7.097 1.00 96.19 111 SER A O 1
ATOM 808 N N . LEU A 1 112 ? 8.217 5.016 7.340 1.00 96.38 112 LEU A N 1
ATOM 809 C CA . LEU A 1 112 ? 7.761 6.183 6.585 1.00 96.38 112 LEU A CA 1
ATOM 810 C C . LEU A 1 112 ? 7.144 7.184 7.558 1.00 96.38 112 LEU A C 1
ATOM 812 O O . LEU A 1 112 ? 6.252 6.816 8.318 1.00 96.38 112 LEU A O 1
ATOM 816 N N . ASP A 1 113 ? 7.627 8.423 7.560 1.00 95.06 113 ASP A N 1
ATOM 817 C CA . ASP A 1 113 ? 7.170 9.479 8.470 1.00 95.06 113 ASP A CA 1
ATOM 818 C C . ASP A 1 113 ? 6.365 10.529 7.699 1.00 95.06 113 ASP A C 1
ATOM 820 O O . ASP A 1 113 ? 6.816 11.040 6.677 1.00 95.06 113 ASP A O 1
ATOM 824 N N . LEU A 1 114 ? 5.167 10.841 8.190 1.00 93.38 114 LEU A N 1
ATOM 825 C CA . LEU A 1 114 ? 4.288 11.871 7.640 1.00 93.38 114 LEU A CA 1
ATOM 826 C C . LEU A 1 114 ? 4.550 13.246 8.266 1.00 93.38 114 LEU A C 1
ATOM 828 O O . LEU A 1 114 ? 4.093 14.258 7.740 1.00 93.38 114 LEU A O 1
ATOM 832 N N . GLY A 1 115 ? 5.223 13.300 9.421 1.00 93.94 115 GLY A N 1
ATOM 833 C CA . GLY A 1 115 ? 5.391 14.509 10.232 1.00 93.94 115 GLY A CA 1
ATOM 834 C C . GLY A 1 115 ? 4.106 14.997 10.918 1.00 93.94 115 GLY A C 1
ATOM 835 O O . GLY A 1 115 ? 4.157 15.898 11.756 1.00 93.94 115 GLY A O 1
ATOM 836 N N . GLU A 1 116 ? 2.960 14.392 10.605 1.00 95.00 116 GLU A N 1
ATOM 837 C CA . GLU A 1 116 ? 1.652 14.675 11.183 1.00 95.00 116 GLU A CA 1
ATOM 838 C C . GLU A 1 116 ? 0.879 13.375 11.467 1.00 95.00 116 GLU A C 1
ATOM 840 O O . GLU A 1 116 ? 1.194 12.329 10.893 1.00 95.00 116 GLU A O 1
ATOM 845 N N . PRO A 1 117 ? -0.113 13.396 12.376 1.00 96.50 117 PRO A N 1
ATOM 846 C CA . PRO A 1 117 ? -0.892 12.205 12.697 1.00 96.50 117 PRO A CA 1
ATOM 847 C C . PRO A 1 117 ? -1.623 11.615 11.482 1.00 96.50 117 PRO A C 1
ATOM 849 O O . PRO A 1 117 ? -2.211 12.359 10.699 1.00 96.50 117 PRO A O 1
ATOM 852 N N . LEU A 1 118 ? -1.683 10.278 11.375 1.00 94.94 118 LEU A N 1
ATOM 853 C CA . LEU A 1 118 ? -2.413 9.587 10.289 1.00 94.94 118 LEU A CA 1
ATOM 854 C C . LEU A 1 118 ? -3.911 9.949 10.221 1.00 94.94 118 LEU A C 1
ATOM 856 O O . LEU A 1 118 ? -4.531 9.859 9.165 1.00 94.94 118 LEU A O 1
ATOM 860 N N . TRP A 1 119 ? -4.496 10.338 11.350 1.00 95.31 119 TRP A N 1
ATOM 861 C CA . TRP A 1 119 ? -5.817 10.954 11.461 1.00 95.31 119 TRP A CA 1
ATOM 862 C C . TRP A 1 119 ? -5.878 11.786 12.741 1.00 95.31 119 TRP A C 1
ATOM 864 O O . TRP A 1 119 ? -5.026 11.666 13.628 1.00 95.31 119 TRP A O 1
ATOM 874 N N . THR A 1 120 ? -6.909 12.618 12.880 1.00 93.69 120 THR A N 1
ATOM 875 C CA . THR A 1 120 ? -7.095 13.444 14.079 1.00 93.69 120 THR A CA 1
ATOM 876 C C . THR A 1 120 ? -7.123 12.586 15.350 1.00 93.69 120 THR A C 1
ATOM 878 O O . THR A 1 120 ? -7.993 11.735 15.525 1.00 93.69 120 THR A O 1
ATOM 881 N N . GLY A 1 121 ? -6.178 12.837 16.262 1.00 92.44 121 GLY A N 1
ATOM 882 C CA . GLY A 1 121 ? -6.057 12.123 17.537 1.00 92.44 121 GLY A CA 1
ATOM 883 C C . GLY A 1 121 ? -5.276 10.806 17.475 1.00 92.44 121 GLY A C 1
ATOM 884 O O . GLY A 1 121 ? -5.126 10.158 18.510 1.00 92.44 121 GLY A O 1
ATOM 885 N N . ALA A 1 122 ? -4.758 10.414 16.307 1.00 94.50 122 ALA A N 1
ATOM 886 C CA . ALA A 1 122 ? -3.827 9.298 16.206 1.00 94.50 122 ALA A CA 1
ATOM 887 C C . ALA A 1 122 ? -2.536 9.588 17.003 1.00 94.50 122 ALA A C 1
ATOM 889 O O . ALA A 1 122 ? -1.994 10.691 16.901 1.00 94.50 122 ALA A O 1
ATOM 890 N N . PRO A 1 123 ? -2.014 8.625 17.788 1.00 92.00 123 PRO A N 1
ATOM 891 C CA . PRO A 1 123 ? -0.771 8.807 18.541 1.00 92.00 123 PRO A CA 1
ATOM 892 C C . PRO A 1 123 ? 0.491 8.641 17.678 1.00 92.00 123 PRO A C 1
ATOM 894 O O . PRO A 1 123 ? 1.594 8.866 18.168 1.00 92.00 123 PRO A O 1
ATOM 897 N N . PHE A 1 124 ? 0.330 8.225 16.423 1.00 90.81 124 PHE A N 1
ATOM 898 C CA . PHE A 1 124 ? 1.397 7.896 15.487 1.00 90.81 124 PHE A CA 1
ATOM 899 C C . PHE A 1 124 ? 1.440 8.885 14.321 1.00 90.81 124 PHE A C 1
ATOM 901 O O . PHE A 1 124 ? 0.401 9.291 13.795 1.00 90.81 124 PHE A O 1
ATOM 908 N N . THR A 1 125 ? 2.654 9.250 13.915 1.00 95.06 125 THR A N 1
ATOM 909 C CA . THR A 1 125 ? 2.938 10.077 12.728 1.00 95.06 125 THR A CA 1
ATOM 910 C C . THR A 1 125 ? 3.730 9.318 11.670 1.00 95.06 125 THR A C 1
ATOM 912 O O . THR A 1 125 ? 4.007 9.851 10.603 1.00 95.06 125 THR A O 1
ATOM 915 N N . SER A 1 126 ? 4.100 8.073 11.953 1.00 95.75 126 SER A N 1
ATOM 916 C CA . SER A 1 126 ? 4.870 7.220 11.064 1.00 95.75 126 SER A CA 1
ATOM 917 C C . SER A 1 126 ? 4.255 5.830 10.990 1.00 95.75 126 SER A C 1
ATOM 919 O O . SER A 1 126 ? 3.431 5.455 11.821 1.00 95.75 126 SER A O 1
ATOM 921 N N . VAL A 1 127 ? 4.650 5.078 9.967 1.00 97.88 127 VAL A N 1
ATOM 922 C CA . VAL A 1 127 ? 4.288 3.673 9.779 1.00 97.88 127 VAL A CA 1
ATOM 923 C C . VAL A 1 127 ? 5.538 2.843 9.523 1.00 97.88 127 VAL A C 1
ATOM 925 O O . VAL A 1 127 ? 6.466 3.290 8.846 1.00 97.88 127 VAL A O 1
ATOM 928 N N . LEU A 1 128 ? 5.549 1.612 10.023 1.00 98.38 128 LEU A N 1
ATOM 929 C CA . LEU A 1 128 ? 6.517 0.589 9.644 1.00 98.38 128 LEU A CA 1
ATOM 930 C C . LEU A 1 128 ? 5.978 -0.225 8.470 1.00 98.38 128 LEU A C 1
ATOM 932 O O . LEU A 1 128 ? 4.808 -0.607 8.447 1.00 98.38 128 LEU A O 1
ATOM 936 N N . VAL A 1 129 ? 6.852 -0.519 7.515 1.00 98.62 129 VAL A N 1
ATOM 937 C CA . VAL A 1 129 ? 6.541 -1.341 6.345 1.00 98.62 129 VAL A CA 1
ATOM 938 C C . VAL A 1 129 ? 6.834 -2.801 6.677 1.00 98.62 129 VAL A C 1
ATOM 940 O O . VAL A 1 129 ? 7.961 -3.151 7.029 1.00 98.62 129 VAL A O 1
ATOM 943 N N . ALA A 1 130 ? 5.826 -3.660 6.585 1.00 98.56 130 ALA A N 1
ATOM 944 C CA . ALA A 1 130 ? 5.960 -5.090 6.829 1.00 98.56 130 ALA A CA 1
ATOM 945 C C . ALA A 1 130 ? 6.259 -5.875 5.538 1.00 98.56 130 ALA A C 1
ATOM 947 O O . ALA A 1 130 ? 6.184 -5.346 4.429 1.00 98.56 130 ALA A O 1
ATOM 948 N N . GLU A 1 131 ? 6.590 -7.156 5.703 1.00 98.25 131 GLU A N 1
ATOM 949 C CA . GLU A 1 131 ? 6.773 -8.106 4.599 1.00 98.25 131 GLU A CA 1
ATOM 950 C C . GLU A 1 131 ? 5.480 -8.289 3.784 1.00 98.25 131 GLU A C 1
ATOM 952 O O . GLU A 1 131 ? 4.378 -8.324 4.343 1.00 98.25 131 GLU A O 1
ATOM 957 N N . SER A 1 132 ? 5.622 -8.431 2.463 1.00 97.75 132 SER A N 1
ATOM 958 C CA . SER A 1 132 ? 4.510 -8.695 1.542 1.00 97.75 132 SER A CA 1
ATOM 959 C C . SER A 1 132 ? 4.137 -10.183 1.478 1.00 97.75 132 SER A C 1
ATOM 961 O O . SER A 1 132 ? 4.715 -11.026 2.165 1.00 97.75 132 SER A O 1
ATOM 963 N N . GLY A 1 133 ? 3.133 -10.523 0.663 1.00 94.75 133 GLY A N 1
ATOM 964 C CA . GLY A 1 133 ? 2.755 -11.910 0.3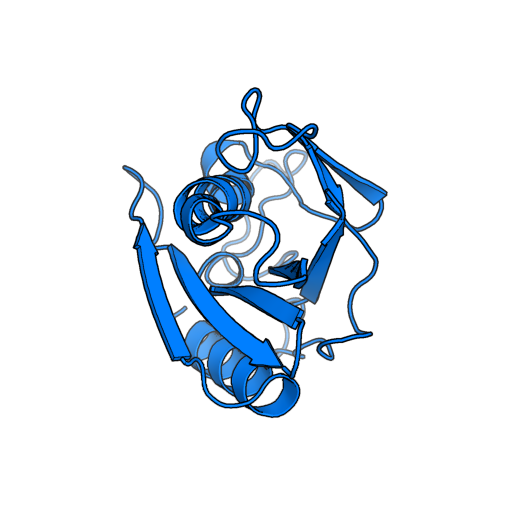69 1.00 94.75 133 GLY A CA 1
ATOM 965 C C . GLY A 1 133 ? 1.901 -12.609 1.434 1.00 94.75 133 GLY A C 1
ATOM 966 O O . GLY A 1 133 ? 1.509 -13.756 1.238 1.00 94.75 133 GLY A O 1
ATOM 967 N N . GLY A 1 134 ? 1.606 -11.943 2.555 1.00 95.06 134 GLY A N 1
ATOM 968 C CA . GLY A 1 134 ? 0.765 -12.478 3.630 1.00 95.06 134 GLY A CA 1
ATOM 969 C C . GLY A 1 134 ? -0.732 -12.261 3.395 1.00 95.06 134 GLY A C 1
ATOM 970 O O . GLY A 1 134 ? -1.464 -13.193 3.086 1.00 95.06 134 GLY A O 1
ATOM 971 N N . LEU A 1 135 ? -1.200 -11.023 3.595 1.00 95.25 135 LEU A N 1
ATOM 972 C CA . LEU A 1 135 ? -2.622 -10.669 3.467 1.00 95.25 135 LEU A CA 1
ATOM 973 C C . LEU A 1 135 ? -3.088 -10.656 2.005 1.00 95.25 135 LEU A C 1
ATOM 975 O O . LEU A 1 135 ? -4.196 -11.083 1.697 1.00 95.25 135 LEU A O 1
ATOM 979 N N . VAL A 1 136 ? -2.234 -10.143 1.123 1.00 98.50 136 VAL A N 1
ATOM 980 C CA . VAL A 1 136 ? -2.428 -10.149 -0.322 1.00 98.50 136 VAL A CA 1
ATOM 981 C C . VAL A 1 136 ? -1.154 -10.728 -0.916 1.00 98.50 136 VAL A C 1
ATOM 983 O O . VAL A 1 136 ? -0.056 -10.245 -0.635 1.00 98.50 136 VAL A O 1
ATOM 986 N N . GLU A 1 137 ? -1.304 -11.802 -1.682 1.00 98.38 137 GLU A N 1
ATOM 987 C CA . GLU A 1 137 ? -0.198 -12.401 -2.422 1.00 98.38 137 GLU A CA 1
ATOM 988 C C . GLU A 1 137 ? 0.345 -11.424 -3.467 1.00 98.38 137 GLU A C 1
ATOM 990 O O . GLU A 1 137 ? -0.418 -10.694 -4.106 1.00 98.38 137 GLU A O 1
ATOM 995 N N . ASP A 1 138 ? 1.656 -11.467 -3.679 1.00 98.50 138 ASP A N 1
ATOM 996 C CA . ASP A 1 138 ? 2.313 -10.627 -4.671 1.00 98.50 138 ASP A CA 1
ATOM 997 C C . ASP A 1 138 ? 1.842 -10.961 -6.094 1.00 98.50 138 ASP A C 1
ATOM 999 O O . ASP A 1 138 ? 1.486 -12.097 -6.427 1.00 98.50 138 ASP A O 1
ATOM 1003 N N . LEU A 1 139 ? 1.806 -9.936 -6.942 1.00 98.56 139 LEU A N 1
ATOM 1004 C CA . LEU A 1 139 ? 1.385 -10.062 -8.330 1.00 98.56 139 LEU A CA 1
ATOM 1005 C C . LEU A 1 139 ? 2.620 -10.156 -9.222 1.00 98.56 139 LEU A C 1
ATOM 1007 O O . LEU A 1 139 ? 3.281 -9.152 -9.485 1.00 98.56 139 LEU A O 1
ATOM 1011 N N . GLU A 1 140 ? 2.892 -11.363 -9.710 1.00 98.12 140 GLU A N 1
ATOM 1012 C CA . GLU A 1 140 ? 3.898 -11.589 -10.746 1.00 98.12 140 GLU A CA 1
ATOM 1013 C C . GLU A 1 140 ? 3.507 -10.877 -12.046 1.00 98.12 140 GLU A C 1
ATOM 1015 O O . GLU A 1 140 ? 2.345 -10.906 -12.465 1.00 98.12 140 GLU A O 1
ATOM 1020 N N . LEU A 1 141 ? 4.491 -10.233 -12.670 1.00 97.19 141 LEU A N 1
ATOM 1021 C CA . LEU A 1 141 ? 4.363 -9.551 -13.953 1.00 97.19 141 LEU A CA 1
ATOM 1022 C C . LEU A 1 141 ? 5.286 -10.215 -14.978 1.00 97.19 141 LEU A C 1
ATOM 1024 O O . LEU A 1 141 ? 6.262 -10.873 -14.621 1.00 97.19 141 LEU A O 1
ATOM 1028 N N . ASP A 1 142 ? 4.982 -10.029 -16.260 1.00 95.81 142 ASP A N 1
ATOM 1029 C CA . ASP A 1 142 ? 5.830 -10.550 -17.328 1.00 95.81 142 ASP A CA 1
ATOM 1030 C C . ASP A 1 142 ? 7.219 -9.897 -17.301 1.00 95.81 142 ASP A C 1
ATOM 1032 O O . ASP A 1 142 ? 7.364 -8.680 -17.125 1.00 95.81 142 ASP A O 1
ATOM 1036 N N . GLU A 1 143 ? 8.256 -10.705 -17.540 1.00 94.31 143 GLU A N 1
ATOM 1037 C CA . GLU A 1 143 ? 9.617 -10.197 -17.672 1.00 94.31 143 GLU A CA 1
ATOM 1038 C C . GLU A 1 143 ? 9.678 -9.099 -18.758 1.00 94.31 143 GLU A C 1
ATOM 1040 O O . GLU A 1 143 ? 9.124 -9.262 -19.850 1.00 94.31 143 GLU A O 1
ATOM 1045 N N . PRO A 1 144 ? 10.369 -7.973 -18.500 1.00 94.88 144 PRO A N 1
ATOM 1046 C CA . PRO A 1 144 ? 11.360 -7.787 -17.440 1.00 94.88 144 PRO A CA 1
ATOM 1047 C C . PRO A 1 144 ? 10.848 -7.019 -16.206 1.00 94.88 144 PRO A C 1
ATOM 1049 O O . PRO A 1 144 ? 11.664 -6.436 -15.495 1.00 94.88 144 PRO A O 1
ATOM 1052 N N . MET A 1 145 ? 9.535 -6.924 -15.990 1.00 96.62 145 MET A N 1
ATOM 1053 C CA . MET A 1 145 ? 8.986 -6.167 -14.863 1.00 96.62 145 MET A CA 1
ATOM 1054 C C . MET A 1 145 ? 9.144 -6.938 -13.551 1.00 96.62 145 MET A C 1
ATOM 1056 O O . MET A 1 145 ? 8.864 -8.131 -13.491 1.00 96.62 145 MET A O 1
ATOM 1060 N N . ASP A 1 146 ? 9.536 -6.240 -12.488 1.00 96.44 146 ASP A N 1
ATOM 1061 C CA . ASP A 1 146 ? 9.480 -6.785 -11.133 1.00 96.44 146 ASP A CA 1
ATOM 1062 C C . ASP A 1 146 ? 8.007 -6.958 -10.704 1.00 96.44 146 ASP A C 1
ATOM 1064 O O . ASP A 1 146 ? 7.146 -6.177 -11.134 1.00 96.44 146 ASP A O 1
ATOM 1068 N N . PRO A 1 147 ? 7.695 -7.934 -9.832 1.00 97.81 147 PRO A N 1
ATOM 1069 C CA . PRO A 1 147 ? 6.341 -8.135 -9.325 1.00 97.81 147 PRO A CA 1
ATOM 1070 C C . PRO A 1 147 ? 5.836 -6.929 -8.527 1.00 97.81 147 PRO A C 1
ATOM 1072 O O . PRO A 1 147 ? 6.613 -6.184 -7.921 1.00 97.81 147 PRO A O 1
ATOM 1075 N N . VAL A 1 148 ? 4.513 -6.780 -8.454 1.00 98.69 148 VAL A N 1
ATOM 1076 C CA . VAL A 1 148 ? 3.883 -5.826 -7.534 1.00 98.69 148 VAL A CA 1
ATOM 1077 C C . VAL A 1 148 ? 3.771 -6.462 -6.156 1.00 98.69 148 VAL A C 1
ATOM 1079 O O . VAL A 1 148 ? 3.100 -7.482 -5.984 1.00 98.69 148 VAL A O 1
ATOM 1082 N N . ARG A 1 149 ? 4.420 -5.839 -5.172 1.00 98.69 149 ARG A N 1
ATOM 1083 C CA . ARG A 1 149 ? 4.347 -6.228 -3.763 1.00 98.69 149 ARG A CA 1
ATOM 1084 C C . ARG A 1 149 ? 3.200 -5.513 -3.057 1.00 98.69 149 ARG A C 1
ATOM 1086 O O . ARG A 1 149 ? 3.013 -4.313 -3.231 1.00 98.69 149 ARG A O 1
ATOM 1093 N N . PHE A 1 150 ? 2.462 -6.215 -2.210 1.00 98.81 150 PH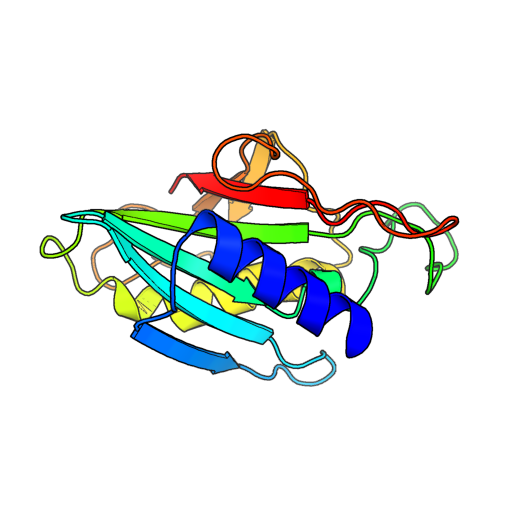E A N 1
ATOM 1094 C CA . PHE A 1 150 ? 1.431 -5.593 -1.373 1.00 98.81 150 PHE A CA 1
ATOM 1095 C C . PHE A 1 150 ? 1.958 -5.449 0.050 1.00 98.81 150 PHE A C 1
ATOM 1097 O O . PHE A 1 150 ? 2.035 -6.432 0.784 1.00 98.81 150 PHE A O 1
ATOM 1104 N N . LEU A 1 151 ? 2.369 -4.238 0.419 1.00 98.81 151 LEU A N 1
ATOM 1105 C CA . LEU A 1 151 ? 3.126 -3.955 1.637 1.00 98.81 151 LEU A CA 1
ATOM 1106 C C . LEU A 1 151 ? 2.196 -3.514 2.777 1.00 98.81 151 LEU A C 1
ATOM 1108 O O . LEU A 1 151 ? 1.630 -2.417 2.711 1.00 98.81 151 LEU A O 1
ATOM 1112 N N . PRO A 1 152 ? 2.034 -4.316 3.847 1.00 98.69 152 PRO A N 1
ATOM 1113 C CA . PRO A 1 152 ? 1.256 -3.894 4.999 1.00 98.69 152 PRO A CA 1
ATOM 1114 C C . PRO A 1 152 ? 1.962 -2.765 5.757 1.00 98.69 152 PRO A C 1
ATOM 1116 O O . PRO A 1 152 ? 3.176 -2.798 5.961 1.00 98.69 152 PRO A O 1
ATOM 1119 N N . LEU A 1 153 ? 1.184 -1.789 6.212 1.00 98.50 153 LEU A N 1
ATOM 1120 C CA . LEU A 1 153 ? 1.631 -0.678 7.039 1.00 98.50 153 LEU A CA 1
ATOM 1121 C C . LEU A 1 153 ? 1.177 -0.872 8.483 1.00 98.50 153 LEU A C 1
ATOM 1123 O O . LEU A 1 153 ? 0.007 -1.159 8.747 1.00 98.50 153 LEU A O 1
ATOM 1127 N N . LEU A 1 154 ? 2.113 -0.682 9.409 1.00 96.88 154 LEU A N 1
ATOM 1128 C CA . LEU A 1 154 ? 1.903 -0.785 10.848 1.00 96.88 154 LEU A CA 1
ATOM 1129 C C . LEU A 1 154 ? 2.135 0.597 11.483 1.00 96.88 154 LEU A C 1
ATOM 1131 O O . LEU A 1 154 ? 3.292 1.010 11.571 1.00 96.88 154 LEU A O 1
ATOM 1135 N N . PRO A 1 155 ? 1.071 1.327 11.858 1.00 92.25 155 PRO A N 1
ATOM 1136 C CA . PRO A 1 155 ? 1.182 2.611 12.546 1.00 92.25 155 PRO A CA 1
ATOM 1137 C C . PRO A 1 155 ? 1.608 2.469 14.016 1.00 92.25 155 PRO A C 1
ATOM 1139 O O . PRO A 1 155 ? 1.353 1.398 14.620 1.00 92.25 155 PRO A O 1
#